Protein AF-A0A7X7QI51-F1 (afdb_monomer_lite)

Structure (mmCIF, N/CA/C/O backbone):
data_AF-A0A7X7QI51-F1
#
_entry.id   AF-A0A7X7QI51-F1
#
loop_
_atom_site.group_PDB
_atom_site.id
_atom_site.type_symbol
_atom_site.label_atom_id
_atom_site.label_alt_id
_atom_site.label_comp_id
_atom_site.label_asym_id
_atom_site.label_entity_id
_atom_site.label_seq_id
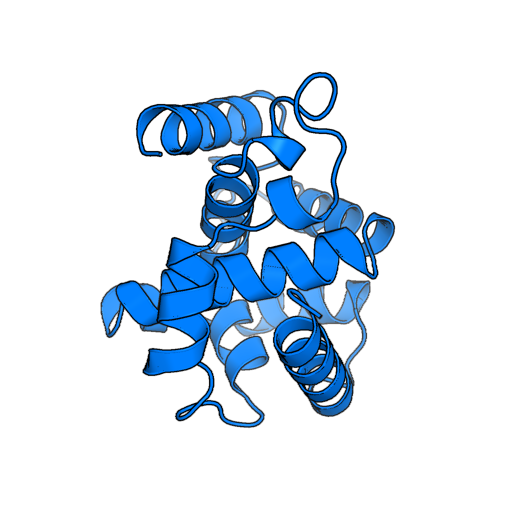_atom_site.pdbx_PDB_ins_code
_atom_site.Cartn_x
_atom_site.Cartn_y
_atom_site.Cartn_z
_atom_site.occupancy
_atom_site.B_iso_or_equiv
_atom_site.auth_seq_id
_atom_site.auth_comp_id
_atom_site.auth_asym_id
_atom_site.auth_atom_id
_atom_site.pdbx_PDB_model_num
ATOM 1 N N . ALA A 1 1 ? 10.706 10.230 -9.140 1.00 73.94 1 ALA A N 1
ATOM 2 C CA . ALA A 1 1 ? 10.039 9.572 -8.000 1.00 73.94 1 ALA A CA 1
ATOM 3 C C . ALA A 1 1 ? 9.239 10.580 -7.172 1.00 73.94 1 ALA A C 1
ATOM 5 O O . ALA A 1 1 ? 8.028 10.586 -7.315 1.00 73.94 1 ALA A O 1
ATOM 6 N N . VAL A 1 2 ? 9.879 11.503 -6.434 1.00 89.31 2 VAL A N 1
ATOM 7 C CA . VAL A 1 2 ? 9.196 12.401 -5.467 1.00 89.31 2 VAL A CA 1
ATOM 8 C C . VAL A 1 2 ? 8.025 13.210 -6.053 1.00 89.31 2 VAL A C 1
ATOM 10 O O . VAL A 1 2 ? 6.958 13.231 -5.460 1.00 89.31 2 VAL A O 1
ATOM 13 N N . LEU A 1 3 ? 8.154 13.818 -7.241 1.00 94.94 3 LEU A N 1
ATOM 14 C CA . LEU A 1 3 ? 7.045 14.587 -7.839 1.00 94.94 3 LEU A CA 1
ATOM 15 C C . LEU A 1 3 ? 5.783 13.729 -8.072 1.00 94.94 3 LEU A C 1
ATOM 17 O O . LEU A 1 3 ? 4.677 14.153 -7.756 1.00 94.94 3 LEU A O 1
ATOM 21 N N . ILE A 1 4 ? 5.954 12.522 -8.622 1.00 96.25 4 ILE A N 1
ATOM 22 C CA . ILE A 1 4 ? 4.849 11.591 -8.906 1.00 96.25 4 ILE A CA 1
ATOM 23 C C . ILE A 1 4 ? 4.239 11.080 -7.598 1.00 96.25 4 ILE A C 1
ATOM 25 O O . ILE A 1 4 ? 3.022 10.943 -7.501 1.00 96.25 4 ILE A O 1
ATOM 29 N N . HIS A 1 5 ? 5.081 10.845 -6.594 1.00 97.44 5 HIS A N 1
ATOM 30 C CA . HIS A 1 5 ? 4.674 10.437 -5.256 1.00 97.44 5 HIS A CA 1
ATOM 31 C C . HIS A 1 5 ? 3.707 11.455 -4.632 1.00 97.44 5 HIS A C 1
ATOM 33 O O . HIS A 1 5 ? 2.549 11.135 -4.359 1.00 97.44 5 HIS A O 1
ATOM 39 N N . GLU A 1 6 ? 4.132 12.717 -4.534 1.00 97.75 6 GLU A N 1
ATOM 40 C CA . GLU A 1 6 ? 3.310 13.789 -3.962 1.00 97.75 6 GLU A CA 1
ATOM 41 C C . GLU A 1 6 ? 2.058 14.074 -4.801 1.00 97.75 6 GLU A C 1
ATOM 43 O O . GLU A 1 6 ? 0.967 14.270 -4.260 1.00 97.75 6 GLU A O 1
ATOM 48 N N . ALA A 1 7 ? 2.174 14.041 -6.134 1.00 97.75 7 ALA A N 1
ATOM 49 C CA . ALA A 1 7 ? 1.024 14.189 -7.023 1.00 97.75 7 ALA A CA 1
ATOM 50 C C . ALA A 1 7 ? -0.011 13.073 -6.805 1.00 97.75 7 ALA A C 1
ATOM 52 O O . ALA A 1 7 ? -1.214 13.344 -6.797 1.00 97.75 7 ALA A O 1
ATOM 53 N N . THR A 1 8 ? 0.439 11.837 -6.568 1.00 97.81 8 THR A N 1
ATOM 54 C CA . THR A 1 8 ? -0.447 10.703 -6.280 1.00 97.81 8 THR A CA 1
ATOM 55 C C . THR A 1 8 ? -1.203 10.918 -4.977 1.00 97.81 8 THR A C 1
ATOM 57 O O . THR A 1 8 ? -2.417 10.714 -4.955 1.00 97.81 8 THR A O 1
ATOM 60 N N . HIS A 1 9 ? -0.545 11.398 -3.915 1.00 97.69 9 HIS A N 1
ATOM 61 C CA . HIS A 1 9 ? -1.250 11.766 -2.685 1.00 97.69 9 HIS A CA 1
ATOM 62 C C . HIS A 1 9 ? -2.318 12.829 -2.944 1.00 97.69 9 HIS A C 1
ATOM 64 O O . HIS A 1 9 ? -3.473 12.636 -2.559 1.00 97.69 9 HIS A O 1
ATOM 70 N N . GLN A 1 10 ? -1.969 13.923 -3.630 1.00 97.31 10 GLN A N 1
ATOM 71 C CA . GLN A 1 10 ? -2.922 15.002 -3.904 1.00 97.31 10 GLN A CA 1
ATOM 72 C C . GLN A 1 10 ? -4.133 14.503 -4.695 1.00 97.31 10 GLN A C 1
ATOM 74 O O . GLN A 1 10 ? -5.270 14.767 -4.305 1.00 97.31 10 GLN A O 1
ATOM 79 N N . ILE A 1 11 ? -3.913 13.733 -5.763 1.00 97.38 11 ILE A N 1
ATOM 80 C CA . ILE A 1 11 ? -4.997 13.161 -6.567 1.00 97.38 11 ILE A CA 1
ATOM 81 C C . ILE A 1 11 ? -5.844 12.209 -5.721 1.00 97.38 11 ILE A C 1
ATOM 83 O O . ILE A 1 11 ? -7.068 12.329 -5.725 1.00 97.38 11 ILE A O 1
ATOM 87 N N . ALA A 1 12 ? -5.228 11.300 -4.962 1.00 97.31 12 ALA A N 1
ATOM 88 C CA . ALA A 1 12 ? -5.952 10.320 -4.158 1.00 97.31 12 ALA A CA 1
ATOM 89 C C . ALA A 1 12 ? -6.852 10.986 -3.106 1.00 97.31 12 ALA A C 1
ATOM 91 O O . ALA A 1 12 ? -8.012 10.600 -2.955 1.00 97.31 12 ALA A O 1
ATOM 92 N N . PHE A 1 13 ? -6.363 12.025 -2.423 1.00 96.31 13 PHE A N 1
ATOM 93 C CA . PHE A 1 13 ? -7.173 12.772 -1.460 1.00 96.31 13 PHE A CA 1
ATOM 94 C C . PHE A 1 13 ? -8.245 13.645 -2.122 1.00 96.31 13 PHE A C 1
ATOM 96 O O . PHE A 1 13 ? -9.342 13.766 -1.585 1.00 96.31 13 PHE A O 1
ATOM 103 N N . ASN A 1 14 ? -7.963 14.245 -3.280 1.00 97.00 14 ASN A N 1
ATOM 104 C CA . ASN A 1 14 ? -8.919 15.127 -3.961 1.00 97.00 14 ASN A CA 1
ATOM 105 C C . ASN A 1 14 ? -10.027 14.357 -4.695 1.00 97.00 14 ASN A C 1
ATOM 107 O O . ASN A 1 14 ? -11.080 14.918 -4.978 1.00 97.00 14 ASN A O 1
ATOM 111 N N . THR A 1 15 ? -9.800 13.079 -5.000 1.00 96.31 15 THR A N 1
ATOM 112 C CA . THR A 1 15 ? -10.770 12.202 -5.679 1.00 96.31 15 THR A CA 1
ATOM 113 C C . THR A 1 15 ? -11.504 11.258 -4.725 1.00 96.31 15 THR A C 1
ATOM 115 O O . THR A 1 15 ? -12.347 10.478 -5.164 1.00 96.31 15 THR A O 1
ATOM 118 N N . GLY A 1 16 ? -11.209 11.321 -3.422 1.00 94.88 16 GLY A N 1
ATOM 119 C CA . GLY A 1 16 ? -11.854 10.490 -2.403 1.00 94.88 16 GLY A CA 1
ATOM 120 C C . GLY A 1 16 ? -11.364 9.040 -2.354 1.00 94.88 16 GLY A C 1
ATOM 121 O O . GLY A 1 16 ? -11.982 8.221 -1.681 1.00 94.88 16 GLY A O 1
ATOM 122 N N . VAL A 1 17 ? -10.257 8.708 -3.033 1.00 96.88 17 VAL A N 1
ATOM 123 C CA . VAL A 1 17 ? -9.571 7.414 -2.853 1.00 96.88 17 VAL A CA 1
ATOM 124 C C . VAL A 1 17 ? -9.008 7.306 -1.437 1.00 96.88 17 VAL A C 1
ATOM 126 O O . VAL A 1 17 ? -9.075 6.241 -0.832 1.00 96.88 17 VAL A O 1
ATOM 129 N N . HIS A 1 18 ? -8.499 8.414 -0.897 1.00 97.00 18 HIS A N 1
ATOM 130 C CA . HIS A 1 18 ? -8.175 8.571 0.517 1.00 97.00 18 HIS A CA 1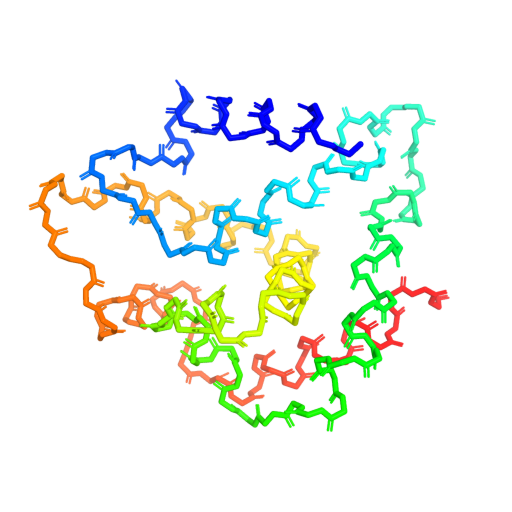
ATOM 131 C C . HIS A 1 18 ? -8.983 9.726 1.110 1.00 97.00 18 HIS A C 1
ATOM 133 O O . HIS A 1 18 ? -9.318 10.686 0.417 1.00 97.00 18 HIS A O 1
ATOM 139 N N . ASN A 1 19 ? -9.253 9.663 2.412 1.00 94.75 19 ASN A N 1
ATOM 140 C CA . ASN A 1 19 ? -9.992 10.694 3.131 1.00 94.75 19 ASN A CA 1
ATOM 141 C C . ASN A 1 19 ? -9.071 11.418 4.122 1.00 94.75 19 ASN A C 1
ATOM 143 O O . ASN A 1 19 ? -8.474 10.793 4.993 1.00 94.75 19 ASN A O 1
ATOM 147 N N . ARG A 1 20 ? -8.956 12.749 4.006 1.00 93.12 20 ARG A N 1
ATOM 148 C CA . ARG A 1 20 ? -8.093 13.566 4.884 1.00 93.12 20 ARG A CA 1
ATOM 149 C C . ARG A 1 20 ? -8.574 13.584 6.336 1.00 93.12 20 ARG A C 1
ATOM 151 O O . ARG A 1 20 ? -7.769 13.763 7.242 1.00 93.12 20 ARG A O 1
ATOM 158 N N . TYR A 1 21 ? -9.876 13.421 6.548 1.00 93.38 21 TYR A N 1
ATOM 159 C CA . TYR A 1 21 ? -10.502 13.487 7.868 1.00 93.38 21 TYR A CA 1
ATOM 160 C C . TYR A 1 21 ? -10.640 12.115 8.529 1.00 93.38 21 TYR A C 1
ATOM 162 O O . TYR A 1 21 ? -10.942 12.038 9.715 1.00 93.38 21 TYR A O 1
ATOM 170 N N . SER A 1 22 ? -10.410 11.041 7.774 1.00 91.25 22 SER A N 1
ATOM 171 C CA . SER A 1 22 ? -10.317 9.672 8.278 1.00 91.25 22 SER A CA 1
ATOM 172 C C . SER A 1 22 ? -9.131 8.999 7.581 1.00 91.25 22 SER A C 1
ATOM 174 O O . SER A 1 22 ? -9.316 8.306 6.577 1.00 91.25 22 SER A O 1
ATOM 176 N N . PRO A 1 23 ? -7.891 9.302 8.015 1.00 88.50 23 PRO A N 1
ATOM 177 C CA . PRO A 1 23 ? -6.704 8.844 7.314 1.00 88.50 23 PRO A CA 1
ATOM 178 C C . PRO A 1 23 ? -6.655 7.307 7.322 1.00 88.50 23 PRO A C 1
ATOM 180 O O . PRO A 1 23 ? -6.771 6.690 8.387 1.00 88.50 23 PRO A O 1
ATOM 183 N N . PRO A 1 24 ? -6.495 6.669 6.150 1.00 94.12 24 PRO A N 1
ATOM 184 C CA . PRO A 1 24 ? -6.364 5.222 6.072 1.00 94.12 24 PRO A CA 1
ATOM 185 C C . PRO A 1 24 ? -4.990 4.784 6.619 1.00 94.12 24 PRO A C 1
ATOM 187 O O . PRO A 1 24 ? -4.123 5.627 6.862 1.00 94.12 24 PRO A O 1
ATOM 190 N N . PRO A 1 25 ? -4.752 3.473 6.816 1.00 97.00 25 PRO A N 1
ATOM 191 C CA . PRO A 1 25 ? -3.472 2.982 7.320 1.00 97.00 25 PRO A CA 1
ATOM 192 C C . PRO A 1 25 ? -2.310 3.417 6.419 1.00 97.00 25 PRO A C 1
ATOM 194 O O . PRO A 1 25 ? -2.434 3.363 5.191 1.00 97.00 25 PRO A O 1
ATOM 197 N N . THR A 1 26 ? -1.168 3.792 7.004 1.00 97.56 26 THR A N 1
ATOM 198 C CA . THR A 1 26 ? -0.050 4.408 6.265 1.00 97.56 26 THR A CA 1
ATOM 199 C C . THR A 1 26 ? 0.442 3.532 5.116 1.00 97.56 26 THR A C 1
ATOM 201 O O . THR A 1 26 ? 0.730 4.034 4.034 1.00 97.56 26 THR A O 1
ATOM 204 N N . TRP A 1 27 ? 0.461 2.206 5.289 1.00 98.06 27 TRP A N 1
ATOM 205 C CA . TRP A 1 27 ? 0.870 1.290 4.220 1.00 98.06 27 TRP A CA 1
ATOM 206 C C . TRP A 1 27 ? 0.019 1.414 2.953 1.00 98.06 27 TRP A C 1
ATOM 208 O O . TRP A 1 27 ? 0.547 1.238 1.859 1.00 98.06 27 TRP A O 1
ATOM 218 N N . ALA A 1 28 ? -1.277 1.710 3.087 1.00 98.12 28 ALA A N 1
ATOM 219 C CA . ALA A 1 28 ? -2.179 1.839 1.951 1.00 98.12 28 ALA A CA 1
ATOM 220 C C . ALA A 1 28 ? -1.927 3.160 1.213 1.00 98.12 28 ALA A C 1
ATOM 222 O O . ALA A 1 28 ? -1.888 3.170 -0.017 1.00 98.12 28 ALA A O 1
ATOM 223 N N . VAL A 1 29 ? -1.678 4.241 1.962 1.00 98.00 29 VAL A N 1
ATOM 224 C CA . VAL A 1 29 ? -1.361 5.567 1.409 1.00 98.00 29 VAL A CA 1
ATOM 225 C C . VAL A 1 29 ? -0.033 5.548 0.667 1.00 98.00 29 VAL A C 1
ATOM 227 O O . VAL A 1 29 ? 0.029 5.885 -0.517 1.00 98.00 29 VAL A O 1
ATOM 230 N N . GLU A 1 30 ? 1.014 5.105 1.357 1.00 98.25 30 GLU A N 1
ATOM 231 C CA . GLU A 1 30 ? 2.377 5.089 0.836 1.00 98.25 30 GLU A CA 1
ATOM 232 C C . GLU A 1 30 ? 2.560 4.019 -0.230 1.00 98.25 30 GLU A C 1
ATOM 234 O O . GLU A 1 30 ? 3.204 4.241 -1.252 1.00 98.25 30 GLU A O 1
ATOM 239 N N . GLY A 1 31 ? 1.953 2.849 -0.035 1.00 98.25 31 GLY A N 1
ATOM 240 C CA . GLY A 1 31 ? 1.995 1.772 -1.011 1.00 98.25 31 GLY A CA 1
ATOM 241 C C . GLY A 1 31 ? 1.370 2.177 -2.344 1.00 98.25 31 GLY A C 1
ATOM 242 O O . GLY A 1 31 ? 1.944 1.871 -3.389 1.00 98.25 31 GLY A O 1
ATOM 243 N N . LEU A 1 32 ? 0.249 2.913 -2.321 1.00 98.38 32 LEU A N 1
ATOM 244 C CA . LEU A 1 32 ? -0.372 3.450 -3.532 1.00 98.38 32 LEU A CA 1
ATOM 245 C C . LEU A 1 32 ? 0.533 4.486 -4.209 1.00 98.38 32 LEU A C 1
ATOM 247 O O . LEU A 1 32 ? 0.765 4.388 -5.411 1.00 98.38 32 LEU A O 1
ATOM 251 N N . ALA A 1 33 ? 1.093 5.439 -3.461 1.00 98.38 33 ALA A N 1
ATOM 252 C CA . ALA A 1 33 ? 2.006 6.437 -4.023 1.00 98.38 33 ALA A CA 1
ATOM 253 C C . ALA A 1 33 ? 3.241 5.789 -4.672 1.00 98.38 33 ALA A C 1
ATOM 255 O O . ALA A 1 33 ? 3.571 6.077 -5.823 1.00 98.38 33 ALA A O 1
ATOM 256 N N . LEU A 1 34 ? 3.864 4.829 -3.986 1.00 98.38 34 LEU A N 1
ATOM 257 C CA . LEU A 1 34 ? 5.012 4.075 -4.492 1.00 98.38 34 LEU A CA 1
ATOM 258 C C . LEU A 1 34 ? 4.683 3.188 -5.697 1.00 98.38 34 LEU A C 1
ATOM 260 O O . LEU A 1 34 ? 5.567 2.936 -6.521 1.00 98.38 34 LEU A O 1
ATOM 264 N N . LEU A 1 35 ? 3.447 2.683 -5.796 1.00 97.56 35 LEU A N 1
ATOM 265 C CA . LEU A 1 35 ? 2.969 1.949 -6.967 1.00 97.56 35 LEU A CA 1
ATOM 266 C C . LEU A 1 35 ? 3.009 2.861 -8.199 1.00 97.56 35 LEU A C 1
ATOM 268 O O . LEU A 1 35 ? 3.583 2.488 -9.219 1.00 97.56 35 LEU A O 1
ATOM 272 N N . PHE A 1 36 ? 2.470 4.077 -8.086 1.00 97.81 36 PHE A N 1
ATOM 273 C CA . PHE A 1 36 ? 2.424 5.040 -9.188 1.00 97.81 36 PHE A CA 1
ATOM 274 C C . PHE A 1 36 ? 3.789 5.596 -9.595 1.00 97.81 36 PHE A C 1
ATOM 276 O O . PHE A 1 36 ? 3.904 6.099 -10.705 1.00 97.81 36 PHE A O 1
ATOM 283 N N . GLU A 1 37 ? 4.846 5.460 -8.791 1.00 97.56 37 GLU A N 1
ATOM 284 C CA . GLU A 1 37 ? 6.202 5.857 -9.206 1.00 97.56 37 GLU A CA 1
ATOM 285 C C . GLU A 1 37 ? 6.720 5.082 -10.435 1.00 97.56 37 GLU A C 1
ATOM 287 O O . GLU A 1 37 ? 7.630 5.564 -11.113 1.00 97.56 37 GLU A O 1
ATOM 292 N N . ALA A 1 38 ? 6.158 3.906 -10.742 1.00 96.81 38 ALA A N 1
ATOM 293 C CA . ALA A 1 38 ? 6.560 3.091 -11.886 1.00 96.81 38 ALA A CA 1
ATOM 294 C C . ALA A 1 38 ? 5.898 3.564 -13.206 1.00 96.81 38 ALA A C 1
ATOM 296 O O . ALA A 1 38 ? 4.670 3.705 -13.241 1.00 96.81 38 ALA A O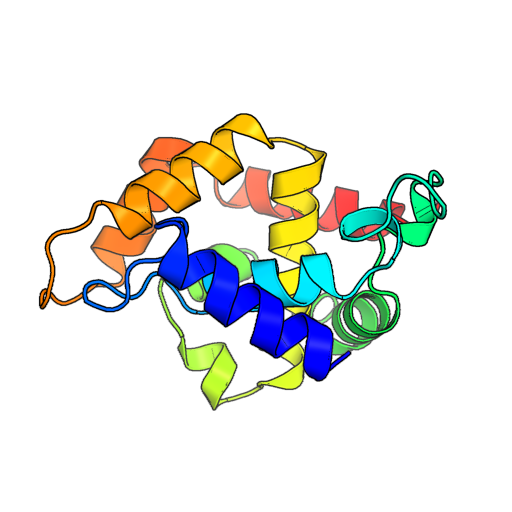 1
ATOM 297 N N . PRO A 1 39 ? 6.655 3.759 -14.309 1.00 95.44 39 PRO A N 1
ATOM 298 C CA . PRO A 1 39 ? 6.123 4.221 -15.601 1.00 95.44 39 PRO A CA 1
ATOM 299 C C . PRO A 1 39 ? 4.971 3.380 -16.149 1.00 95.44 39 PRO A C 1
ATOM 301 O O . PRO A 1 39 ? 3.974 3.928 -16.603 1.00 95.44 39 PRO A O 1
ATOM 304 N N . GLY A 1 40 ? 5.033 2.053 -16.015 1.00 96.00 40 GLY A N 1
ATOM 305 C CA . GLY A 1 40 ? 3.959 1.161 -16.464 1.00 96.00 40 GLY A CA 1
ATOM 306 C C . GLY A 1 40 ? 2.648 1.291 -15.675 1.00 96.00 40 GLY A C 1
ATOM 307 O O . GLY A 1 40 ? 1.652 0.657 -16.030 1.00 96.00 40 GLY A O 1
ATOM 308 N N . ILE A 1 41 ? 2.630 2.082 -14.595 1.00 96.00 41 ILE A N 1
ATOM 309 C CA . ILE A 1 41 ? 1.422 2.409 -13.830 1.00 96.00 41 ILE A CA 1
ATOM 310 C C . ILE A 1 41 ? 0.840 3.759 -14.272 1.00 96.00 41 ILE A C 1
ATOM 312 O O . ILE A 1 41 ? -0.350 3.819 -14.576 1.00 96.00 41 ILE A O 1
ATOM 316 N N . HIS A 1 42 ? 1.643 4.829 -14.328 1.00 93.94 42 HIS A N 1
ATOM 317 C CA . HIS A 1 42 ? 1.148 6.181 -14.646 1.00 93.94 42 HIS A CA 1
ATOM 318 C C . HIS A 1 42 ? 1.190 6.545 -16.139 1.00 93.94 42 HIS A C 1
ATOM 320 O O . HIS A 1 42 ? 0.499 7.471 -16.555 1.00 93.94 42 HIS A O 1
ATOM 326 N N . ASP A 1 43 ? 1.956 5.814 -16.948 1.00 94.94 43 ASP A N 1
ATOM 327 C CA . ASP A 1 43 ? 2.078 5.987 -18.398 1.00 94.94 43 ASP A CA 1
ATOM 328 C C . ASP A 1 43 ? 2.065 4.625 -19.122 1.00 94.94 43 ASP A C 1
ATOM 330 O O . ASP A 1 43 ? 2.903 4.290 -19.959 1.00 94.94 43 ASP A O 1
ATOM 334 N N . ALA A 1 44 ? 1.065 3.803 -18.795 1.00 92.06 44 ALA A N 1
ATOM 335 C CA . ALA A 1 44 ? 0.919 2.454 -19.349 1.00 92.06 44 ALA A CA 1
ATOM 336 C C . ALA A 1 44 ? 0.783 2.413 -20.887 1.00 92.06 44 ALA A C 1
ATOM 338 O O . ALA A 1 44 ? 0.939 1.353 -21.487 1.00 92.06 44 ALA A O 1
ATOM 339 N N . ARG A 1 45 ? 0.481 3.549 -21.539 1.00 93.75 45 ARG A N 1
ATOM 340 C CA . ARG A 1 45 ? 0.402 3.647 -23.006 1.00 93.75 45 ARG A CA 1
ATOM 341 C C . ARG A 1 45 ? 1.784 3.585 -23.652 1.00 93.75 45 ARG A C 1
ATOM 343 O O . ARG A 1 45 ? 1.937 2.894 -24.653 1.00 93.75 45 ARG A O 1
ATOM 350 N N . ASN A 1 46 ? 2.766 4.281 -23.079 1.00 96.56 46 ASN A N 1
ATOM 351 C CA . ASN A 1 46 ? 4.142 4.284 -23.583 1.00 96.56 46 ASN A CA 1
ATOM 352 C C . ASN A 1 46 ? 4.996 3.167 -22.960 1.00 96.56 46 ASN A C 1
ATOM 354 O O . ASN A 1 46 ? 5.993 2.757 -23.551 1.00 96.56 46 ASN A O 1
ATOM 358 N N . TYR A 1 47 ? 4.578 2.640 -21.805 1.00 95.50 47 TYR A N 1
ATOM 359 C CA . TYR A 1 47 ? 5.267 1.583 -21.059 1.00 95.50 47 TYR A CA 1
ATOM 360 C C . TYR A 1 47 ? 4.344 0.373 -20.818 1.00 95.50 47 TYR A C 1
ATOM 362 O O . TYR A 1 47 ? 3.939 0.110 -19.682 1.00 95.50 47 TYR A O 1
ATOM 370 N N . PRO A 1 48 ? 3.952 -0.361 -21.879 1.00 93.00 48 PRO A N 1
ATOM 371 C CA . PRO A 1 48 ? 2.927 -1.400 -21.786 1.00 93.00 48 PRO A CA 1
ATOM 372 C C . PRO A 1 48 ? 3.420 -2.698 -21.134 1.00 93.00 48 PRO A C 1
ATOM 374 O O . PRO A 1 48 ? 2.608 -3.572 -20.820 1.00 93.00 48 PRO A O 1
ATOM 377 N N . ASN A 1 49 ? 4.733 -2.876 -20.949 1.00 93.44 49 ASN A N 1
ATOM 378 C CA . ASN A 1 49 ? 5.254 -4.140 -20.447 1.00 93.44 49 ASN A CA 1
ATOM 379 C C . ASN A 1 49 ? 5.023 -4.260 -18.945 1.00 93.44 49 ASN A C 1
ATOM 381 O O . ASN A 1 49 ? 5.191 -3.317 -18.172 1.00 93.44 49 ASN A O 1
ATOM 385 N N . ARG A 1 50 ? 4.747 -5.484 -18.494 1.00 88.62 50 ARG A N 1
ATOM 386 C CA . ARG A 1 50 ? 4.577 -5.770 -17.066 1.00 88.62 50 ARG A CA 1
ATOM 387 C C . ARG A 1 50 ? 5.807 -5.388 -16.236 1.00 88.62 50 ARG A C 1
ATOM 389 O O . ARG A 1 50 ? 5.659 -4.916 -15.115 1.00 88.62 50 ARG A O 1
ATOM 396 N N . ALA A 1 51 ? 7.006 -5.541 -16.798 1.00 92.62 51 ALA A N 1
ATOM 397 C CA . ALA A 1 51 ? 8.255 -5.165 -16.140 1.00 92.62 51 ALA A CA 1
ATOM 398 C C . ALA A 1 51 ? 8.361 -3.655 -15.851 1.00 92.62 51 ALA A C 1
ATOM 400 O O . ALA A 1 51 ? 9.034 -3.270 -14.895 1.00 92.62 51 ALA A O 1
ATOM 401 N N . ASP A 1 52 ? 7.675 -2.811 -16.628 1.00 95.06 52 ASP A N 1
ATOM 402 C CA . ASP A 1 52 ? 7.690 -1.353 -16.457 1.00 95.06 52 ASP A CA 1
ATOM 403 C C . ASP A 1 52 ? 6.796 -0.893 -15.295 1.00 95.06 52 ASP A C 1
ATOM 405 O O . ASP A 1 52 ? 6.894 0.242 -14.828 1.00 95.06 52 ASP A O 1
ATOM 409 N N . ARG A 1 53 ? 5.936 -1.787 -14.793 1.00 95.56 53 ARG A N 1
ATOM 410 C CA . ARG A 1 53 ? 5.058 -1.567 -13.632 1.00 95.56 53 ARG A CA 1
ATOM 411 C C . ARG A 1 53 ? 5.779 -1.772 -12.297 1.00 95.56 53 ARG A C 1
ATOM 413 O O . ARG A 1 53 ? 5.213 -1.494 -11.242 1.00 95.56 53 ARG A O 1
ATOM 420 N N . ILE A 1 54 ? 7.009 -2.288 -12.324 1.00 96.62 54 ILE A N 1
ATOM 421 C CA . ILE A 1 54 ? 7.769 -2.658 -11.130 1.00 96.62 54 ILE A CA 1
ATOM 422 C C . ILE A 1 54 ? 8.615 -1.469 -10.665 1.00 96.62 54 ILE A C 1
ATOM 424 O O . ILE A 1 54 ? 9.508 -1.007 -11.374 1.00 96.62 54 ILE A O 1
ATOM 428 N N . ASN A 1 55 ? 8.414 -1.034 -9.420 1.00 96.44 55 ASN A N 1
ATOM 429 C CA . ASN A 1 55 ? 9.341 -0.124 -8.753 1.00 96.44 55 ASN A CA 1
ATOM 430 C C . ASN A 1 55 ? 10.585 -0.910 -8.294 1.00 96.44 55 ASN A C 1
ATOM 432 O O . ASN A 1 55 ? 10.623 -1.480 -7.200 1.00 96.44 55 ASN A O 1
ATOM 436 N N . ARG A 1 56 ? 11.599 -0.981 -9.164 1.00 95.25 56 ARG A N 1
ATOM 437 C CA . ARG A 1 56 ? 12.798 -1.818 -8.963 1.00 95.25 56 ARG A CA 1
ATOM 438 C C . ARG A 1 56 ? 13.590 -1.451 -7.708 1.00 95.25 56 ARG A C 1
ATOM 440 O O . ARG A 1 56 ? 14.143 -2.336 -7.058 1.00 95.25 56 ARG A O 1
ATOM 447 N N . ASP A 1 57 ? 13.607 -0.175 -7.324 1.00 95.12 57 ASP A N 1
ATOM 448 C CA . ASP A 1 57 ? 14.277 0.261 -6.097 1.00 95.12 57 ASP A CA 1
ATOM 449 C C . ASP A 1 57 ? 13.573 -0.280 -4.848 1.00 95.12 57 ASP A C 1
ATOM 451 O O . ASP A 1 57 ? 14.232 -0.796 -3.940 1.00 95.12 57 ASP A O 1
ATOM 455 N N . ARG A 1 58 ? 12.234 -0.236 -4.811 1.00 96.75 58 ARG A N 1
ATOM 456 C CA . ARG A 1 58 ? 11.455 -0.817 -3.706 1.00 96.75 58 ARG A CA 1
ATOM 457 C C . ARG A 1 58 ? 11.545 -2.334 -3.684 1.00 96.75 58 ARG A C 1
ATOM 459 O O . ARG A 1 58 ? 11.681 -2.897 -2.600 1.00 96.75 58 ARG A O 1
ATOM 466 N N . LEU A 1 59 ? 11.571 -2.985 -4.845 1.00 96.56 59 LEU A N 1
ATOM 467 C CA . LEU A 1 59 ? 11.786 -4.427 -4.941 1.00 96.56 59 LEU A CA 1
ATOM 468 C C . LEU A 1 59 ? 13.146 -4.851 -4.383 1.00 96.56 59 LEU A C 1
ATOM 470 O O . LEU A 1 59 ? 13.210 -5.792 -3.591 1.00 96.56 59 LEU A O 1
ATOM 474 N N . ARG A 1 60 ? 14.220 -4.139 -4.747 1.00 95.88 60 ARG A N 1
ATOM 475 C CA . ARG A 1 60 ? 15.567 -4.377 -4.211 1.00 95.88 60 ARG A CA 1
ATOM 476 C C . ARG A 1 60 ? 15.573 -4.253 -2.688 1.00 95.88 60 ARG A C 1
ATOM 478 O O . ARG A 1 60 ? 15.935 -5.198 -1.998 1.00 95.88 60 ARG A O 1
ATOM 485 N N . ILE A 1 61 ? 15.070 -3.139 -2.149 1.00 95.69 61 ILE A N 1
ATOM 486 C CA . ILE A 1 61 ? 15.021 -2.921 -0.692 1.00 95.69 61 ILE A CA 1
ATOM 487 C C . ILE A 1 61 ? 14.159 -3.982 0.004 1.00 95.69 61 ILE A C 1
ATOM 489 O O . ILE A 1 61 ? 14.523 -4.459 1.081 1.00 95.69 61 ILE A O 1
ATOM 493 N N . PHE A 1 62 ? 13.034 -4.381 -0.596 1.00 95.31 62 PHE A N 1
ATOM 494 C CA . PHE A 1 62 ? 12.181 -5.429 -0.045 1.00 95.31 62 PHE A CA 1
ATOM 495 C C . PHE A 1 62 ? 12.947 -6.750 0.068 1.00 95.31 62 PHE A C 1
ATOM 497 O O . PHE A 1 62 ? 12.948 -7.364 1.135 1.00 95.31 62 PHE A O 1
ATOM 504 N N . ARG A 1 63 ? 13.644 -7.161 -0.996 1.00 93.75 63 ARG A N 1
ATOM 505 C CA . ARG A 1 63 ? 14.447 -8.392 -1.016 1.00 93.75 63 ARG A CA 1
ATOM 506 C C . ARG A 1 63 ? 15.616 -8.354 -0.037 1.00 93.75 63 ARG A C 1
ATOM 508 O O . ARG A 1 63 ? 15.869 -9.358 0.616 1.00 93.75 63 ARG A O 1
ATOM 515 N N . ASP A 1 64 ? 16.265 -7.206 0.112 1.00 92.62 64 ASP A N 1
ATOM 516 C CA . ASP A 1 64 ? 17.456 -7.083 0.955 1.00 92.62 64 ASP A CA 1
ATOM 517 C C . ASP A 1 64 ? 17.113 -6.942 2.446 1.00 92.62 64 ASP A C 1
ATOM 519 O O . ASP A 1 64 ? 17.856 -7.405 3.311 1.00 92.62 64 ASP A O 1
ATOM 523 N N . ARG A 1 65 ? 15.996 -6.275 2.777 1.00 88.19 65 ARG A N 1
ATOM 524 C CA . ARG A 1 65 ? 15.696 -5.853 4.160 1.00 88.19 65 ARG A CA 1
ATOM 525 C C . ARG A 1 65 ? 14.411 -6.425 4.738 1.00 88.19 65 ARG A C 1
ATOM 527 O O . ARG A 1 65 ? 14.362 -6.701 5.937 1.00 88.19 65 ARG A O 1
ATOM 534 N N . ALA A 1 66 ? 13.366 -6.572 3.926 1.00 84.44 66 ALA A N 1
ATOM 535 C CA . ALA A 1 66 ? 12.051 -6.984 4.409 1.00 84.44 66 ALA A CA 1
ATOM 536 C C . ALA A 1 66 ? 11.874 -8.505 4.356 1.00 84.44 66 ALA A C 1
ATOM 538 O O . ALA A 1 66 ? 11.507 -9.095 5.371 1.00 84.44 66 ALA A O 1
ATOM 539 N N . ALA A 1 67 ? 12.187 -9.132 3.220 1.00 84.56 67 ALA A N 1
ATOM 540 C CA . ALA A 1 67 ? 12.014 -10.565 2.993 1.00 84.56 67 ALA A CA 1
ATOM 541 C C . ALA A 1 67 ? 12.856 -11.453 3.935 1.00 84.56 67 ALA A C 1
ATOM 543 O O . ALA A 1 67 ? 12.294 -12.388 4.499 1.00 84.56 67 ALA A O 1
ATOM 544 N N . PRO A 1 68 ? 14.148 -11.171 4.215 1.00 83.19 68 PRO A N 1
ATOM 545 C CA . PRO A 1 68 ? 14.955 -12.033 5.087 1.00 83.19 68 PRO A CA 1
ATOM 546 C C . PRO A 1 68 ? 14.526 -11.965 6.557 1.00 83.19 68 PRO A C 1
ATOM 548 O O . PRO A 1 68 ? 14.743 -12.895 7.326 1.00 83.19 68 PRO A O 1
ATOM 551 N N . ARG A 1 69 ? 13.922 -10.842 6.960 1.00 76.38 69 ARG A N 1
ATOM 552 C CA . ARG A 1 69 ? 13.418 -10.593 8.321 1.00 76.38 69 ARG A CA 1
ATOM 553 C C . ARG A 1 69 ? 11.911 -10.797 8.421 1.00 76.38 69 ARG A C 1
ATOM 555 O O . ARG A 1 69 ? 11.291 -10.359 9.396 1.00 76.38 69 ARG A O 1
ATOM 562 N N . HIS A 1 70 ? 11.314 -11.363 7.381 1.00 75.75 70 HIS A N 1
ATOM 563 C CA . HIS A 1 7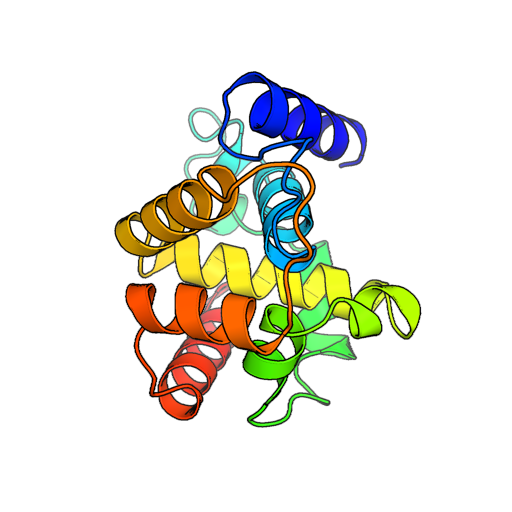0 ? 9.887 -11.559 7.300 1.00 75.75 70 HIS A CA 1
ATOM 564 C C . HIS A 1 70 ? 9.449 -12.609 8.322 1.00 75.75 70 HIS A C 1
ATOM 566 O O . HIS A 1 70 ? 10.067 -13.665 8.455 1.00 75.75 70 HIS A O 1
ATOM 572 N N . ARG A 1 71 ? 8.374 -12.305 9.045 1.00 75.06 71 ARG A N 1
ATOM 573 C CA . ARG A 1 71 ? 7.715 -13.219 9.979 1.00 75.06 71 ARG A CA 1
ATOM 574 C C . ARG A 1 71 ? 6.248 -13.373 9.564 1.00 75.06 71 ARG A C 1
ATOM 576 O O . ARG A 1 71 ? 5.765 -12.411 8.969 1.00 75.06 71 ARG A O 1
ATOM 583 N N . PRO A 1 72 ? 5.582 -14.499 9.910 1.00 70.25 72 PRO A N 1
ATOM 584 C CA . PRO A 1 72 ? 4.170 -14.804 9.615 1.00 70.25 72 PRO A CA 1
ATOM 585 C C . PRO A 1 72 ? 3.147 -13.686 9.920 1.00 70.25 72 PRO A C 1
ATOM 587 O O . PRO A 1 72 ? 1.966 -13.792 9.590 1.00 70.25 72 PRO A O 1
ATOM 590 N N . GLU A 1 73 ? 3.573 -12.657 10.653 1.00 79.88 73 GLU A N 1
ATOM 591 C CA . GLU A 1 73 ? 2.762 -11.556 11.138 1.00 79.88 73 GLU A CA 1
ATOM 592 C C . GLU A 1 73 ? 3.082 -10.207 10.471 1.00 79.88 73 GLU A C 1
ATOM 594 O O . GLU A 1 73 ? 2.492 -9.206 10.877 1.00 79.88 73 GLU A O 1
ATOM 599 N N . LEU A 1 74 ? 3.990 -10.126 9.486 1.00 83.25 74 LEU A N 1
ATOM 600 C CA . LEU A 1 74 ? 4.411 -8.841 8.906 1.00 83.25 74 LEU A CA 1
ATOM 601 C C . LEU A 1 74 ? 3.225 -8.086 8.302 1.00 83.25 74 LEU A C 1
ATOM 603 O O . LEU A 1 74 ? 3.057 -6.896 8.581 1.00 83.25 74 LEU A O 1
ATOM 607 N N . ILE A 1 75 ? 2.391 -8.762 7.505 1.00 90.38 75 ILE A N 1
ATOM 608 C CA . ILE A 1 75 ? 1.207 -8.130 6.911 1.00 90.38 75 ILE A CA 1
ATOM 609 C C . ILE A 1 75 ? 0.252 -7.677 8.016 1.00 90.38 75 ILE A C 1
ATOM 611 O O . ILE A 1 75 ? -0.231 -6.547 7.992 1.00 90.38 75 ILE A O 1
ATOM 615 N N . ARG A 1 76 ? 0.007 -8.530 9.014 1.00 91.62 76 ARG A N 1
ATOM 616 C CA . ARG A 1 76 ? -0.908 -8.216 10.117 1.00 91.62 76 ARG A CA 1
ATOM 617 C C . ARG A 1 76 ? -0.417 -7.023 10.941 1.00 91.62 76 ARG A C 1
ATOM 619 O O . ARG A 1 76 ? -1.215 -6.156 11.288 1.00 91.62 76 ARG A O 1
ATOM 626 N N . GLN A 1 77 ? 0.885 -6.952 11.217 1.00 90.56 77 GLN A N 1
ATOM 627 C CA . GLN A 1 77 ? 1.520 -5.824 11.897 1.00 90.56 77 GLN A CA 1
ATOM 628 C C . GLN A 1 77 ? 1.391 -4.545 11.069 1.00 90.56 77 GLN A C 1
ATOM 630 O O . GLN A 1 77 ? 1.013 -3.515 11.614 1.00 90.56 77 GLN A O 1
ATOM 635 N N . MET A 1 78 ? 1.673 -4.613 9.767 1.00 92.88 78 MET A N 1
ATOM 636 C CA . MET A 1 78 ? 1.619 -3.460 8.870 1.00 92.88 78 MET A CA 1
ATOM 637 C C . MET A 1 78 ? 0.189 -2.941 8.672 1.00 92.88 78 MET A C 1
ATOM 639 O O . MET A 1 78 ? -0.022 -1.735 8.612 1.00 92.88 78 MET A O 1
ATOM 643 N N . VAL A 1 79 ? -0.805 -3.832 8.613 1.00 96.19 79 VAL A N 1
ATOM 644 C CA . VAL A 1 79 ? -2.223 -3.450 8.566 1.00 96.19 79 VAL A CA 1
ATOM 645 C C . VAL A 1 79 ? -2.662 -2.815 9.884 1.00 96.19 79 VAL A C 1
ATOM 647 O O . VAL A 1 79 ? -3.341 -1.790 9.874 1.00 96.19 79 VAL A O 1
ATOM 650 N N . GLY A 1 80 ? -2.274 -3.404 11.017 1.00 96.00 80 GLY A N 1
ATOM 651 C CA . GLY A 1 80 ? -2.722 -2.971 12.339 1.00 96.00 80 GLY A CA 1
ATOM 652 C C . GLY A 1 80 ? -1.962 -1.784 12.934 1.00 96.00 80 GLY A C 1
ATOM 653 O O . GLY A 1 80 ? -2.470 -1.170 13.865 1.00 96.00 80 GLY A O 1
ATOM 654 N N . SER A 1 81 ? -0.760 -1.453 12.454 1.00 95.50 81 SER A N 1
ATOM 655 C CA . SER A 1 81 ? 0.106 -0.459 13.096 1.00 95.50 81 SER A CA 1
ATOM 656 C C . SER A 1 81 ? 1.052 0.245 12.126 1.00 95.50 81 SER A C 1
ATOM 658 O O . SER A 1 81 ? 1.676 -0.375 11.266 1.00 95.50 81 SER A O 1
ATOM 660 N N . ASP A 1 82 ? 1.245 1.543 12.361 1.00 96.06 82 ASP A N 1
ATOM 661 C CA . ASP A 1 82 ? 2.187 2.383 11.616 1.00 96.06 82 ASP A CA 1
ATOM 662 C C . ASP A 1 82 ? 3.595 2.407 12.265 1.00 96.06 82 ASP A C 1
ATOM 664 O O . ASP A 1 82 ? 4.474 3.152 11.837 1.00 96.06 82 ASP A O 1
ATOM 668 N N . GLU A 1 83 ? 3.848 1.585 13.295 1.00 94.94 83 GLU A N 1
ATOM 669 C CA . GLU A 1 83 ? 5.125 1.534 14.037 1.00 94.94 83 GLU A CA 1
ATOM 670 C C . GLU A 1 83 ? 6.339 1.264 13.139 1.00 94.94 83 GLU A C 1
ATOM 672 O O . GLU A 1 83 ? 7.417 1.831 13.336 1.00 94.94 83 GLU A O 1
ATOM 677 N N . LEU A 1 84 ? 6.173 0.412 12.123 1.00 92.44 84 LEU A N 1
ATOM 678 C CA . LEU A 1 84 ? 7.269 0.052 11.225 1.00 92.44 84 LEU A CA 1
ATOM 679 C C . LEU A 1 84 ? 7.773 1.271 10.439 1.00 92.44 84 LEU A C 1
ATOM 681 O O . LEU A 1 84 ? 8.973 1.391 10.207 1.00 92.44 84 LEU A O 1
ATOM 685 N N . PHE A 1 85 ? 6.882 2.209 10.098 1.00 95.50 85 PHE A N 1
ATOM 686 C CA . PHE A 1 85 ? 7.244 3.459 9.422 1.00 95.50 85 PHE A CA 1
ATOM 687 C C . PHE A 1 85 ? 8.060 4.403 10.307 1.00 95.50 85 PHE A C 1
ATOM 689 O O . PHE A 1 85 ? 8.785 5.238 9.776 1.00 95.50 85 PHE A O 1
ATOM 696 N N . ARG A 1 86 ? 7.972 4.271 11.636 1.00 95.31 86 ARG A N 1
ATOM 697 C CA . ARG A 1 86 ? 8.752 5.072 12.593 1.00 95.31 86 ARG A CA 1
ATOM 698 C C . ARG A 1 86 ? 10.102 4.437 12.917 1.00 95.31 86 ARG A C 1
ATOM 700 O O . ARG A 1 86 ? 11.095 5.142 13.048 1.00 95.31 86 ARG A O 1
ATOM 707 N N . THR A 1 87 ? 10.139 3.113 13.027 1.00 94.69 87 THR A N 1
ATOM 708 C CA . THR A 1 87 ? 11.313 2.367 13.512 1.00 94.69 87 THR A CA 1
ATOM 709 C C . THR A 1 87 ? 12.256 1.897 12.405 1.00 94.69 87 THR A C 1
ATOM 711 O O . THR A 1 87 ? 13.468 1.884 12.604 1.00 94.69 87 THR A O 1
ATOM 714 N N . ASP A 1 88 ? 11.733 1.535 11.231 1.00 93.75 88 ASP A N 1
ATOM 715 C CA . ASP A 1 88 ? 12.526 1.143 10.058 1.00 93.75 88 ASP A CA 1
ATOM 716 C C . ASP A 1 88 ? 11.830 1.617 8.766 1.00 93.75 88 ASP A C 1
ATOM 718 O O . ASP A 1 88 ? 11.282 0.803 8.009 1.00 93.75 88 ASP A O 1
ATOM 722 N N . PRO A 1 89 ? 11.828 2.941 8.492 1.00 95.19 89 PRO A N 1
ATOM 723 C CA . PRO A 1 89 ? 11.135 3.496 7.335 1.00 95.19 89 PRO A CA 1
ATOM 724 C C . PRO A 1 89 ? 11.518 2.816 6.009 1.00 95.19 89 PRO A C 1
ATOM 726 O O . PRO A 1 89 ? 10.612 2.416 5.276 1.00 95.19 89 PRO A O 1
ATOM 729 N N . PRO A 1 90 ? 12.810 2.589 5.673 1.00 95.06 90 PRO A N 1
ATOM 730 C CA . PRO A 1 90 ? 13.170 1.926 4.419 1.00 95.06 90 PRO A CA 1
ATOM 731 C C . PRO A 1 90 ? 12.498 0.559 4.240 1.00 95.06 90 PRO A C 1
ATOM 733 O O . PRO A 1 90 ? 12.029 0.249 3.142 1.00 95.06 90 PRO A O 1
ATOM 736 N N . ARG A 1 91 ? 12.412 -0.241 5.312 1.00 93.69 91 ARG A N 1
ATOM 737 C CA . ARG A 1 91 ? 11.703 -1.524 5.300 1.00 93.69 91 ARG A CA 1
ATOM 738 C C . ARG A 1 91 ? 10.194 -1.337 5.148 1.00 93.69 91 ARG A C 1
ATOM 740 O O . ARG A 1 91 ? 9.589 -2.071 4.369 1.00 93.69 91 ARG A O 1
ATOM 747 N N . ALA A 1 92 ? 9.604 -0.374 5.856 1.00 95.50 92 ALA A N 1
ATOM 748 C CA . ALA A 1 92 ? 8.169 -0.097 5.818 1.00 95.50 92 ALA A CA 1
ATOM 749 C C . ALA A 1 92 ? 7.690 0.287 4.413 1.00 95.50 92 ALA A C 1
ATOM 751 O O . ALA A 1 92 ? 6.792 -0.355 3.875 1.00 95.50 92 ALA A O 1
ATOM 752 N N . TYR A 1 93 ? 8.347 1.261 3.777 1.00 97.12 93 TYR A N 1
ATOM 753 C CA . TYR A 1 93 ? 8.006 1.711 2.424 1.00 97.12 93 TYR A CA 1
ATOM 754 C C . TYR A 1 93 ? 8.163 0.588 1.390 1.00 97.12 93 TYR A C 1
ATOM 756 O O . TYR A 1 93 ? 7.312 0.410 0.521 1.00 97.12 93 TYR A O 1
ATOM 764 N N . ALA A 1 94 ? 9.227 -0.214 1.488 1.00 96.88 94 ALA A N 1
ATOM 765 C CA . ALA A 1 94 ? 9.425 -1.342 0.583 1.00 96.88 94 ALA A CA 1
ATOM 766 C C . ALA A 1 94 ? 8.354 -2.435 0.760 1.00 96.88 94 ALA A C 1
ATOM 768 O O . ALA A 1 94 ? 7.855 -2.966 -0.232 1.00 96.88 94 ALA A O 1
ATOM 769 N N . ALA A 1 95 ? 7.970 -2.746 2.003 1.00 96.44 95 ALA A N 1
ATOM 770 C CA . ALA A 1 95 ? 6.895 -3.693 2.300 1.00 96.44 95 ALA A CA 1
ATOM 771 C C . ALA A 1 95 ? 5.522 -3.174 1.844 1.00 96.44 95 ALA A C 1
ATOM 773 O O . ALA A 1 95 ? 4.767 -3.926 1.231 1.00 96.44 95 ALA A O 1
ATOM 774 N N . ALA A 1 96 ? 5.231 -1.892 2.068 1.00 97.94 96 ALA A N 1
ATOM 775 C CA . ALA A 1 96 ? 3.990 -1.249 1.649 1.00 97.94 96 ALA A CA 1
ATOM 776 C C . ALA A 1 96 ? 3.825 -1.243 0.124 1.00 97.94 96 ALA A C 1
ATOM 778 O O . ALA A 1 96 ? 2.757 -1.606 -0.376 1.00 97.94 96 ALA A O 1
ATOM 779 N N . TRP A 1 97 ? 4.891 -0.910 -0.616 1.00 98.31 97 TRP A N 1
ATOM 780 C CA . TRP A 1 97 ? 4.904 -1.037 -2.074 1.00 98.31 97 TRP A CA 1
ATOM 781 C C . TRP A 1 97 ? 4.673 -2.483 -2.509 1.00 98.31 97 TRP A C 1
ATOM 783 O O . TRP A 1 97 ? 3.765 -2.742 -3.294 1.00 98.31 97 TRP A O 1
ATOM 793 N N . ALA A 1 98 ? 5.466 -3.429 -1.994 1.00 97.62 98 ALA A N 1
ATOM 794 C CA . ALA A 1 98 ? 5.405 -4.820 -2.432 1.00 97.62 98 ALA A CA 1
ATOM 795 C C . ALA A 1 98 ? 4.012 -5.412 -2.190 1.00 97.62 98 ALA A C 1
ATOM 797 O O . ALA A 1 98 ? 3.451 -6.075 -3.062 1.00 97.62 98 ALA A O 1
ATOM 798 N N . PHE A 1 99 ? 3.432 -5.145 -1.019 1.00 97.81 99 PHE A N 1
ATOM 799 C CA . PHE A 1 99 ? 2.110 -5.641 -0.670 1.00 97.81 99 PHE A CA 1
ATOM 800 C C . PHE A 1 99 ? 1.014 -4.996 -1.519 1.00 97.81 99 PHE A C 1
ATOM 802 O O . PHE A 1 99 ? 0.163 -5.701 -2.056 1.00 97.81 99 PHE A O 1
ATOM 809 N N . THR A 1 100 ? 1.080 -3.681 -1.733 1.00 98.44 100 THR A N 1
ATOM 810 C CA . THR A 1 100 ? 0.149 -2.970 -2.620 1.00 98.44 100 THR A CA 1
ATOM 811 C C . THR A 1 100 ? 0.228 -3.476 -4.058 1.00 98.44 100 THR A C 1
ATOM 813 O O . THR A 1 100 ? -0.806 -3.735 -4.668 1.00 98.44 100 THR A O 1
ATOM 816 N N . PHE A 1 101 ? 1.438 -3.677 -4.586 1.00 98.31 101 PHE A N 1
ATOM 817 C CA . PHE A 1 101 ? 1.658 -4.231 -5.920 1.00 98.31 101 PHE A CA 1
ATOM 818 C C . PHE A 1 101 ? 1.101 -5.658 -6.039 1.00 98.31 101 PHE A C 1
ATOM 820 O O . PHE A 1 101 ? 0.421 -5.985 -7.003 1.00 98.31 101 PHE A O 1
ATOM 827 N N . PHE A 1 102 ? 1.308 -6.508 -5.031 1.00 98.00 102 PHE A N 1
ATOM 828 C CA . PHE A 1 102 ? 0.699 -7.840 -4.993 1.00 98.00 102 PHE A CA 1
ATOM 829 C C . PHE A 1 102 ? -0.835 -7.790 -5.021 1.00 98.00 102 PHE A C 1
ATOM 831 O O . PHE A 1 102 ? -1.455 -8.504 -5.811 1.00 98.00 102 PHE A O 1
ATOM 838 N N . LEU A 1 103 ? -1.457 -6.956 -4.184 1.00 98.44 103 LEU A N 1
ATOM 839 C CA . LEU A 1 103 ? -2.916 -6.855 -4.123 1.00 98.44 103 LEU A CA 1
ATOM 840 C C . LEU A 1 103 ? -3.504 -6.270 -5.412 1.00 98.44 103 LEU A C 1
ATOM 842 O O . LEU A 1 103 ? -4.527 -6.763 -5.885 1.00 98.44 103 LEU A O 1
ATOM 846 N N . SER A 1 104 ? -2.859 -5.260 -6.002 1.00 97.81 104 SER A N 1
ATOM 847 C CA . SER A 1 104 ? -3.325 -4.633 -7.242 1.00 97.81 104 SER A CA 1
ATOM 848 C C . SER A 1 104 ? -3.206 -5.560 -8.453 1.00 97.81 104 SER A C 1
ATOM 850 O O . SER A 1 104 ? -4.058 -5.514 -9.336 1.00 97.81 104 SER A O 1
ATOM 852 N N . GLU A 1 105 ? -2.200 -6.435 -8.482 1.00 96.75 105 GLU A N 1
ATOM 853 C CA . GLU A 1 105 ? -1.984 -7.376 -9.586 1.00 96.75 105 GLU A CA 1
ATOM 854 C C . GLU A 1 105 ? -2.808 -8.663 -9.450 1.00 96.75 105 GLU A C 1
ATOM 856 O O . GLU A 1 105 ? -3.184 -9.257 -10.458 1.00 96.75 105 GLU A O 1
ATOM 861 N N . THR A 1 106 ? -3.082 -9.124 -8.225 1.00 97.50 106 THR A N 1
ATOM 862 C CA . THR A 1 106 ? -3.726 -10.434 -8.004 1.00 97.50 106 THR A CA 1
ATOM 863 C C . THR A 1 106 ? -5.193 -10.350 -7.604 1.00 97.50 106 THR A C 1
ATOM 865 O O . THR A 1 106 ? -5.957 -11.265 -7.901 1.00 97.50 106 THR A O 1
ATOM 868 N N . GLU A 1 107 ? -5.611 -9.271 -6.942 1.00 97.75 107 GLU A N 1
ATOM 869 C CA . GLU A 1 107 ? -6.969 -9.099 -6.417 1.00 97.75 107 GLU A CA 1
ATOM 870 C C . GLU A 1 107 ? -7.456 -7.632 -6.582 1.00 97.75 107 GLU A C 1
ATOM 872 O O . GLU A 1 107 ? -7.948 -7.034 -5.616 1.00 97.75 107 GLU A O 1
ATOM 877 N N . PRO A 1 108 ? -7.360 -7.012 -7.783 1.00 97.81 108 PRO A N 1
ATOM 878 C CA . PRO A 1 108 ? -7.581 -5.570 -7.977 1.00 97.81 108 PRO A CA 1
ATOM 879 C C . PRO A 1 108 ? -8.949 -5.080 -7.487 1.00 97.81 108 PRO A C 1
ATOM 881 O O . PRO A 1 108 ? -9.055 -4.004 -6.899 1.00 97.81 108 PRO A O 1
ATOM 884 N N . GLY A 1 109 ? -10.004 -5.880 -7.678 1.00 98.62 109 GLY A N 1
ATOM 885 C CA . GLY A 1 109 ? -11.350 -5.550 -7.201 1.00 98.62 109 GLY A CA 1
ATOM 886 C C . GLY A 1 109 ? -11.442 -5.476 -5.673 1.00 98.62 109 GLY A C 1
ATOM 887 O O . GLY A 1 109 ? -12.069 -4.561 -5.136 1.00 98.62 109 GLY A O 1
ATOM 888 N N . LYS A 1 110 ? -10.772 -6.391 -4.959 1.00 98.62 110 LYS A N 1
ATOM 889 C CA . LYS A 1 110 ? -10.697 -6.361 -3.490 1.00 98.62 110 LYS A CA 1
ATOM 890 C C . LYS A 1 110 ? -9.846 -5.194 -3.011 1.00 98.62 110 LYS A C 1
ATOM 892 O O . LYS A 1 110 ? -10.260 -4.495 -2.093 1.00 98.62 110 LYS A O 1
ATOM 897 N N . TYR A 1 111 ? -8.718 -4.923 -3.665 1.00 98.62 111 TYR A N 1
ATOM 898 C CA . TYR A 1 111 ? -7.890 -3.764 -3.335 1.00 98.62 111 TYR A CA 1
ATOM 899 C C . TYR A 1 111 ? -8.665 -2.447 -3.473 1.00 98.62 111 TYR A C 1
ATOM 901 O O . TYR A 1 111 ? -8.728 -1.667 -2.525 1.00 98.62 111 TYR A O 1
ATOM 909 N N . ALA A 1 112 ? -9.373 -2.248 -4.589 1.00 98.38 112 ALA A N 1
ATOM 910 C CA . ALA A 1 112 ? -10.231 -1.080 -4.779 1.00 98.38 112 ALA A CA 1
ATOM 911 C C . ALA A 1 112 ? -11.359 -0.994 -3.732 1.00 98.38 112 ALA A C 1
ATOM 913 O O . ALA A 1 112 ? -11.659 0.092 -3.235 1.00 98.38 112 ALA A O 1
ATOM 914 N N . ARG A 1 113 ? -11.979 -2.127 -3.366 1.00 98.69 113 ARG A N 1
ATOM 915 C CA . ARG A 1 113 ? -12.988 -2.183 -2.294 1.00 98.69 113 ARG A CA 1
ATOM 916 C C . ARG A 1 113 ? -12.400 -1.782 -0.939 1.00 98.69 113 ARG A C 1
ATOM 918 O O . ARG A 1 113 ? -13.052 -1.039 -0.216 1.00 98.69 113 ARG A O 1
ATOM 925 N N . TYR A 1 114 ? -11.190 -2.230 -0.609 1.00 98.56 114 TYR A N 1
ATOM 926 C CA . TYR A 1 114 ? -10.512 -1.870 0.638 1.00 98.56 114 TYR A CA 1
ATOM 927 C C . TYR A 1 114 ? -10.171 -0.374 0.711 1.00 98.56 114 TYR A C 1
ATOM 929 O O . TYR A 1 114 ? -10.429 0.263 1.731 1.00 98.56 114 TYR A O 1
ATOM 937 N N . LEU A 1 115 ? -9.675 0.223 -0.380 1.00 98.25 115 LEU A N 1
ATOM 938 C CA . LEU A 1 115 ? -9.435 1.673 -0.432 1.00 98.25 115 LEU A CA 1
ATOM 939 C C . LEU A 1 115 ? -10.733 2.463 -0.204 1.00 98.25 115 LEU A C 1
ATOM 941 O O . LEU A 1 115 ? -10.774 3.360 0.631 1.00 98.25 115 LEU A O 1
ATOM 945 N N . LYS A 1 116 ? -11.832 2.061 -0.858 1.00 97.94 116 LYS A N 1
ATOM 946 C CA . LYS A 1 116 ? -13.154 2.674 -0.639 1.00 97.94 116 LYS A CA 1
ATOM 947 C C . LYS A 1 116 ? -13.647 2.513 0.799 1.00 97.94 116 LYS A C 1
ATOM 949 O O . LYS A 1 116 ? -14.195 3.458 1.353 1.00 97.94 116 LYS A O 1
ATOM 954 N N . LEU A 1 117 ? -13.461 1.332 1.391 1.00 98.06 117 LEU A N 1
ATOM 955 C CA . LEU A 1 117 ? -13.867 1.048 2.768 1.00 98.06 117 LEU A CA 1
ATOM 956 C C . LEU A 1 117 ? -13.150 1.974 3.755 1.00 98.06 117 LEU A C 1
ATOM 958 O O . LEU A 1 117 ? -13.800 2.607 4.580 1.00 98.06 117 LEU A O 1
ATOM 962 N N . THR A 1 118 ? -11.828 2.100 3.630 1.00 97.25 118 THR A N 1
ATOM 963 C CA . THR A 1 118 ? -11.042 2.955 4.528 1.00 97.25 118 THR A CA 1
ATOM 964 C C . THR A 1 118 ? -11.355 4.443 4.332 1.00 97.25 118 THR A C 1
ATOM 966 O O . THR A 1 118 ? -11.451 5.172 5.315 1.00 97.25 118 THR A O 1
ATOM 969 N N . ALA A 1 119 ? -11.615 4.892 3.099 1.00 96.44 119 ALA A N 1
ATOM 970 C CA . ALA A 1 119 ? -12.027 6.270 2.815 1.00 96.44 119 ALA A CA 1
ATOM 971 C C . ALA A 1 119 ? -13.437 6.624 3.334 1.00 96.44 119 ALA A C 1
ATOM 973 O O . ALA A 1 119 ? -13.702 7.787 3.650 1.00 96.44 119 ALA A O 1
ATOM 974 N N . ALA A 1 120 ? -14.334 5.638 3.432 1.00 96.56 120 ALA A N 1
ATOM 975 C CA . ALA A 1 120 ? -15.715 5.814 3.885 1.00 96.56 120 ALA A CA 1
ATOM 976 C C . ALA A 1 120 ? -15.877 5.818 5.416 1.00 96.56 120 ALA A C 1
ATOM 978 O O . ALA A 1 120 ? -16.996 5.991 5.906 1.00 96.56 120 ALA A O 1
ATOM 979 N N . ARG A 1 121 ? -14.793 5.622 6.181 1.00 96.25 121 ARG A N 1
ATOM 980 C CA . ARG A 1 121 ? -14.858 5.660 7.646 1.00 96.25 121 ARG A CA 1
ATOM 981 C C . ARG A 1 121 ? -15.301 7.042 8.143 1.00 96.25 121 ARG A C 1
ATOM 983 O O . ARG A 1 121 ? -14.976 8.055 7.514 1.00 96.25 121 ARG A O 1
ATOM 990 N N . PRO A 1 122 ? -16.016 7.109 9.282 1.00 94.38 122 PRO A N 1
ATOM 991 C CA . PRO A 1 122 ? -16.404 8.381 9.867 1.00 94.38 122 PRO A CA 1
ATOM 992 C C . PRO A 1 122 ? -15.185 9.287 10.108 1.00 94.38 122 PRO A C 1
ATOM 994 O O . PRO A 1 122 ? -14.117 8.803 10.508 1.00 94.38 122 PRO A O 1
ATOM 997 N N . PRO A 1 123 ? -15.314 10.598 9.852 1.00 94.69 123 PRO A N 1
ATOM 998 C CA . PRO A 1 123 ? -14.229 11.539 10.067 1.00 94.69 123 PRO A CA 1
ATOM 999 C C . PRO A 1 123 ? -13.964 11.748 11.563 1.00 94.69 123 PRO A C 1
ATOM 1001 O O . PRO A 1 123 ? -14.873 11.644 12.386 1.00 94.69 123 PRO A O 1
ATOM 1004 N N . PHE A 1 124 ? -12.720 12.093 11.896 1.00 93.25 124 PHE A N 1
ATOM 1005 C CA . PHE A 1 124 ? -12.265 12.458 13.244 1.00 93.25 124 PHE A CA 1
ATOM 1006 C C . PHE A 1 124 ? -12.444 11.363 14.306 1.00 93.25 124 PHE A C 1
ATOM 1008 O O . PHE A 1 124 ? -12.503 11.656 15.499 1.00 93.25 124 PHE A O 1
ATOM 1015 N N . GLN A 1 125 ? -12.510 10.102 13.878 1.00 93.44 125 GLN A N 1
ATOM 1016 C CA . GLN A 1 125 ? -12.487 8.943 14.763 1.00 93.44 125 GLN A CA 1
ATOM 1017 C C . GLN A 1 125 ? -11.125 8.263 14.713 1.00 93.44 125 GLN A C 1
ATOM 1019 O O . GLN A 1 125 ? -10.469 8.217 13.669 1.00 93.44 125 GLN A O 1
ATOM 1024 N N . GLU A 1 126 ? -10.709 7.707 15.848 1.00 91.94 126 GLU A N 1
ATOM 1025 C CA . GLU A 1 126 ? -9.526 6.859 15.888 1.00 91.94 126 GLU A CA 1
ATOM 1026 C C . GLU A 1 126 ? -9.716 5.644 14.961 1.00 91.94 126 GLU A C 1
ATOM 1028 O O . GLU A 1 126 ? -10.812 5.097 14.822 1.00 91.94 126 GLU A O 1
ATOM 1033 N N . TYR A 1 127 ? -8.645 5.236 14.276 1.00 95.31 127 TYR A N 1
ATOM 1034 C CA . TYR A 1 127 ? -8.619 3.980 13.532 1.00 95.31 127 TYR A CA 1
ATOM 1035 C C . TYR A 1 127 ? -7.803 2.951 14.296 1.00 95.31 127 TYR A C 1
ATOM 1037 O O . TYR A 1 127 ? -6.597 2.813 14.063 1.00 95.31 127 TYR A O 1
ATOM 1045 N N . THR A 1 128 ? -8.453 2.255 15.224 1.00 96.12 128 THR A N 1
ATOM 1046 C CA . THR A 1 128 ? -7.766 1.330 16.125 1.00 96.12 128 THR A CA 1
ATOM 1047 C C . THR A 1 128 ? -7.177 0.139 15.356 1.00 96.12 128 THR A C 1
ATOM 1049 O O . THR A 1 128 ? -7.711 -0.263 14.317 1.00 96.12 128 THR A O 1
ATOM 1052 N N . PRO A 1 129 ? -6.107 -0.501 15.864 1.00 96.44 129 PRO A N 1
ATOM 1053 C CA . PRO A 1 129 ? -5.537 -1.699 15.242 1.00 96.44 129 PRO A CA 1
ATOM 1054 C C . PRO A 1 129 ? -6.557 -2.822 15.004 1.00 96.44 129 PRO A C 1
ATOM 1056 O O . PRO A 1 129 ? -6.482 -3.527 13.996 1.00 96.44 129 PRO A O 1
ATOM 1059 N N . ALA A 1 130 ? -7.517 -2.982 15.921 1.00 96.62 130 ALA A N 1
ATOM 1060 C CA . ALA A 1 130 ? -8.567 -3.989 15.824 1.00 96.62 130 ALA A CA 1
ATOM 1061 C C . ALA A 1 130 ? -9.532 -3.695 14.667 1.00 96.62 130 ALA A C 1
ATOM 1063 O O . ALA A 1 130 ? -9.817 -4.593 13.877 1.00 96.62 130 ALA A O 1
ATOM 1064 N N . GLU A 1 131 ? -9.975 -2.444 14.517 1.00 97.62 131 GLU A N 1
ATOM 1065 C CA . GLU A 1 131 ? -10.820 -2.031 13.392 1.00 97.62 131 GLU A CA 1
ATOM 1066 C C . GLU A 1 131 ? -10.080 -2.151 12.058 1.00 97.62 131 GLU A C 1
ATOM 1068 O O . GLU A 1 131 ? -10.638 -2.687 11.106 1.00 97.62 131 GLU A O 1
ATOM 1073 N N . ARG A 1 132 ? -8.806 -1.730 11.982 1.00 97.81 132 ARG A N 1
ATOM 1074 C CA . ARG A 1 132 ? -7.991 -1.871 10.758 1.00 97.81 132 ARG A CA 1
ATOM 1075 C C . ARG A 1 132 ? -7.914 -3.330 10.312 1.00 97.81 132 ARG A C 1
ATOM 1077 O O . ARG A 1 132 ? -8.107 -3.646 9.138 1.00 97.81 132 ARG A O 1
ATOM 1084 N N . ALA A 1 133 ? -7.652 -4.232 11.260 1.00 97.06 133 ALA A N 1
ATOM 1085 C CA . ALA A 1 133 ? -7.598 -5.663 10.996 1.00 97.06 133 ALA A CA 1
ATOM 1086 C C . ALA A 1 133 ? -8.971 -6.235 10.606 1.00 97.06 133 ALA A C 1
ATOM 1088 O O . ALA A 1 133 ? -9.033 -7.070 9.702 1.00 97.06 133 ALA A O 1
ATOM 1089 N N . ALA A 1 134 ? -10.056 -5.793 11.248 1.00 97.94 134 ALA A N 1
ATOM 1090 C CA . ALA A 1 134 ? -11.418 -6.222 10.933 1.00 97.94 134 ALA A CA 1
ATOM 1091 C C . ALA A 1 134 ? -11.844 -5.782 9.524 1.00 97.94 134 ALA A C 1
ATOM 1093 O O . ALA A 1 134 ? -12.301 -6.610 8.735 1.00 97.94 134 ALA A O 1
ATOM 1094 N N . ASP A 1 135 ? -11.610 -4.519 9.171 1.00 98.19 135 ASP A N 1
ATOM 1095 C CA . ASP A 1 135 ? -11.910 -3.972 7.847 1.00 98.19 135 ASP A CA 1
ATOM 1096 C C . ASP A 1 135 ? -11.125 -4.702 6.758 1.00 98.19 135 ASP A C 1
ATOM 1098 O O . ASP A 1 135 ? -11.701 -5.132 5.755 1.00 98.19 135 ASP A O 1
ATOM 1102 N N . PHE A 1 136 ? -9.827 -4.928 6.977 1.00 98.38 136 PHE A N 1
ATOM 1103 C CA . PHE A 1 136 ? -9.000 -5.713 6.065 1.00 98.38 136 PHE A CA 1
ATOM 1104 C C . PHE A 1 136 ? -9.534 -7.144 5.903 1.00 98.38 136 PHE A C 1
ATOM 1106 O O . PHE A 1 136 ? -9.728 -7.620 4.782 1.00 98.38 136 PHE A O 1
ATOM 1113 N N . THR A 1 137 ? -9.839 -7.810 7.019 1.00 98.12 137 THR A N 1
ATOM 1114 C CA . THR A 1 137 ? -10.377 -9.179 7.044 1.00 98.12 137 THR A CA 1
ATOM 1115 C C . THR A 1 137 ? -11.710 -9.273 6.297 1.00 98.12 137 THR A C 1
ATOM 1117 O O . THR A 1 137 ? -11.927 -10.215 5.539 1.00 98.12 137 THR A O 1
ATOM 1120 N N . SER A 1 138 ? -12.577 -8.260 6.413 1.00 98.50 138 SER A N 1
ATOM 1121 C CA . SER A 1 138 ? -13.867 -8.203 5.705 1.00 98.50 138 SER A CA 1
ATOM 1122 C C . SER A 1 138 ? -13.734 -8.173 4.171 1.00 98.50 138 SER A C 1
ATOM 1124 O O . SER A 1 138 ? -14.702 -8.423 3.437 1.00 98.50 138 SER A O 1
ATOM 1126 N N . VAL A 1 139 ? -12.542 -7.831 3.667 1.00 98.56 139 VAL A N 1
ATOM 1127 C CA . VAL A 1 139 ? -12.243 -7.723 2.238 1.00 98.56 139 VAL A CA 1
ATOM 1128 C C . VAL A 1 139 ? -11.410 -8.897 1.735 1.00 98.56 139 VAL A C 1
ATOM 1130 O O . VAL A 1 139 ? -11.723 -9.446 0.675 1.00 98.56 139 VAL A O 1
ATOM 1133 N N . PHE A 1 140 ? -10.376 -9.291 2.476 1.00 97.88 140 PHE A N 1
ATOM 1134 C CA . PHE A 1 140 ? -9.385 -10.270 2.024 1.00 97.88 140 PHE A CA 1
ATOM 1135 C C . PHE A 1 140 ? -9.504 -11.647 2.687 1.00 97.88 140 PHE A C 1
ATOM 1137 O O . PHE A 1 140 ? -8.881 -12.590 2.200 1.00 97.88 140 PHE A O 1
ATOM 1144 N N . GLY A 1 141 ? -10.337 -11.784 3.721 1.00 96.9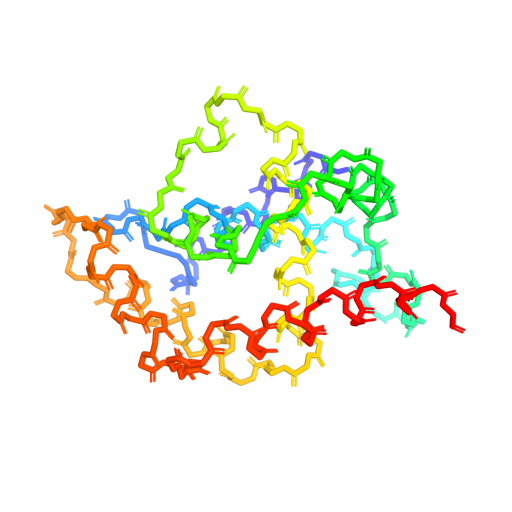4 141 GLY A N 1
ATOM 1145 C CA . GLY A 1 141 ? -10.449 -12.989 4.540 1.00 96.94 141 GLY A CA 1
ATOM 1146 C C . GLY A 1 141 ? -9.518 -12.972 5.753 1.00 96.94 141 GLY A C 1
ATOM 1147 O O . GLY A 1 141 ? -8.695 -12.072 5.920 1.00 96.94 141 GLY A O 1
ATOM 1148 N N . ASP A 1 142 ? -9.675 -13.972 6.616 1.00 95.56 142 ASP A N 1
ATOM 1149 C CA . ASP A 1 142 ? -8.977 -14.116 7.899 1.00 95.56 142 ASP A CA 1
ATOM 11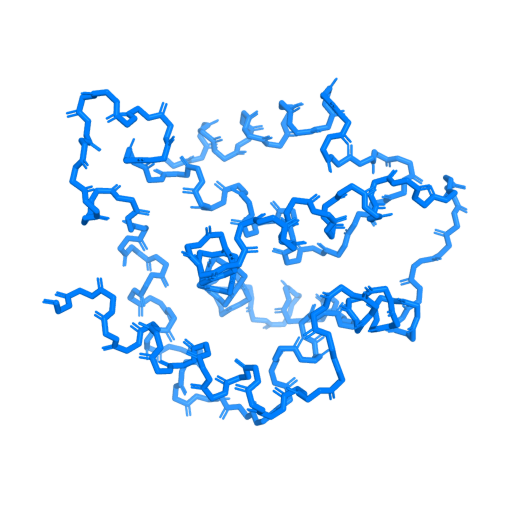50 C C . ASP A 1 142 ? -7.787 -15.089 7.853 1.00 95.56 142 ASP A C 1
ATOM 1152 O O . ASP A 1 142 ? -7.050 -15.212 8.835 1.00 95.56 142 ASP A O 1
ATOM 1156 N N . ASP A 1 143 ? -7.536 -15.736 6.711 1.00 95.00 143 ASP A N 1
ATOM 1157 C CA . ASP A 1 143 ? -6.361 -16.588 6.511 1.00 95.00 143 ASP A CA 1
ATOM 1158 C C . ASP A 1 143 ? -5.106 -15.759 6.181 1.00 95.00 143 ASP A C 1
ATOM 1160 O O . ASP A 1 143 ? -4.588 -15.727 5.057 1.00 95.00 143 ASP A O 1
ATOM 1164 N N . TRP A 1 144 ? -4.605 -15.066 7.205 1.00 93.50 144 TRP A N 1
ATOM 1165 C CA . TRP A 1 144 ? -3.401 -14.234 7.128 1.00 93.50 144 TRP A CA 1
ATOM 1166 C C . TRP A 1 144 ? -2.167 -15.024 6.686 1.00 93.50 144 TRP A C 1
ATOM 1168 O O . TRP A 1 144 ? -1.347 -14.507 5.929 1.00 93.50 144 TRP A O 1
ATOM 1178 N N . ARG A 1 145 ? -2.040 -16.286 7.119 1.00 91.56 145 ARG A N 1
ATOM 1179 C CA . ARG A 1 145 ? -0.889 -17.132 6.774 1.00 91.56 145 ARG A CA 1
ATOM 1180 C C . ARG A 1 145 ? -0.878 -17.458 5.287 1.00 91.56 145 ARG A C 1
ATOM 1182 O O . ARG A 1 145 ? 0.166 -17.339 4.645 1.00 91.56 145 ARG A O 1
ATOM 1189 N N . MET A 1 146 ? -2.026 -17.839 4.726 1.00 93.06 146 MET A N 1
ATOM 1190 C CA . MET A 1 146 ? -2.143 -18.105 3.294 1.00 93.06 146 MET A CA 1
ATOM 1191 C C . MET A 1 146 ? -1.929 -16.838 2.465 1.00 93.06 146 MET A C 1
ATOM 1193 O O . MET A 1 146 ? -1.230 -16.881 1.449 1.00 93.06 146 MET A O 1
ATOM 1197 N N . LEU A 1 147 ? -2.492 -15.705 2.895 1.00 95.00 147 LEU A N 1
ATOM 1198 C CA . LEU A 1 147 ? -2.278 -14.415 2.238 1.00 95.00 147 LEU A CA 1
ATOM 1199 C C . LEU A 1 147 ? -0.786 -14.080 2.157 1.00 95.00 147 LEU A C 1
ATOM 1201 O O . LEU A 1 147 ? -0.291 -13.696 1.098 1.00 95.00 147 LEU A O 1
ATOM 1205 N N . GLU A 1 148 ? -0.065 -14.271 3.256 1.00 93.12 148 GLU A N 1
ATOM 1206 C CA . GLU A 1 148 ? 1.347 -13.937 3.338 1.00 93.12 148 GLU A CA 1
ATOM 1207 C C . GLU A 1 148 ? 2.233 -14.890 2.522 1.00 93.12 148 GLU A C 1
ATOM 1209 O O . GLU A 1 148 ? 3.129 -14.449 1.798 1.00 93.12 148 GLU A O 1
ATOM 1214 N N . ALA A 1 149 ? 1.922 -16.189 2.525 1.00 92.25 149 ALA A N 1
ATOM 1215 C CA . ALA A 1 149 ? 2.586 -17.162 1.659 1.00 92.25 149 ALA A CA 1
ATOM 1216 C C . ALA A 1 149 ? 2.385 -16.835 0.166 1.00 92.25 149 ALA A C 1
ATOM 1218 O O . ALA A 1 149 ? 3.340 -16.879 -0.618 1.00 92.25 149 ALA A O 1
ATOM 1219 N N . ARG A 1 150 ? 1.160 -16.464 -0.237 1.00 95.12 150 ARG A N 1
ATOM 1220 C CA . ARG A 1 150 ? 0.850 -16.019 -1.608 1.00 95.12 150 ARG A CA 1
ATOM 1221 C C . ARG A 1 150 ? 1.609 -14.747 -1.971 1.00 95.12 150 ARG A C 1
ATOM 1223 O O . ARG A 1 150 ? 2.191 -14.687 -3.053 1.00 95.12 150 ARG A O 1
ATOM 1230 N N . PHE A 1 151 ? 1.621 -13.770 -1.067 1.00 95.31 151 PHE A N 1
ATOM 1231 C CA . PHE A 1 151 ? 2.336 -12.509 -1.225 1.00 95.31 151 PHE A CA 1
ATOM 1232 C C . PHE A 1 151 ? 3.833 -12.734 -1.475 1.00 95.31 151 PHE A C 1
ATOM 1234 O O . PHE A 1 151 ? 4.369 -12.288 -2.493 1.00 95.31 151 PHE A O 1
ATOM 1241 N N . LEU A 1 152 ? 4.504 -13.480 -0.595 1.00 93.19 152 LEU A N 1
ATOM 1242 C CA . LEU A 1 152 ? 5.932 -13.760 -0.728 1.00 93.19 152 LEU A CA 1
ATOM 1243 C C . LEU A 1 152 ? 6.251 -14.541 -2.003 1.00 93.19 152 LEU A C 1
ATOM 1245 O O . LEU A 1 152 ? 7.192 -14.195 -2.722 1.00 93.19 152 LEU A O 1
ATOM 1249 N N . ARG A 1 153 ? 5.449 -15.566 -2.318 1.00 93.69 153 ARG A N 1
ATOM 1250 C CA . ARG A 1 153 ? 5.614 -16.345 -3.550 1.00 93.69 153 ARG A CA 1
ATOM 1251 C C . ARG A 1 153 ? 5.506 -15.449 -4.780 1.00 93.69 153 ARG A C 1
ATOM 1253 O O . ARG A 1 153 ? 6.362 -15.539 -5.658 1.00 93.69 153 ARG A O 1
ATOM 1260 N N . PHE A 1 154 ? 4.505 -14.573 -4.827 1.00 95.62 154 PHE A N 1
ATOM 1261 C CA . PHE A 1 154 ? 4.309 -13.633 -5.925 1.00 95.62 154 PHE A CA 1
ATOM 1262 C C . PHE A 1 154 ? 5.510 -12.694 -6.100 1.00 95.62 154 PHE A C 1
ATOM 1264 O O . PHE A 1 154 ? 6.078 -12.628 -7.190 1.00 95.62 154 PHE A O 1
ATOM 1271 N N . ILE A 1 155 ? 5.963 -12.031 -5.030 1.00 94.75 155 ILE A N 1
ATOM 1272 C CA . ILE A 1 155 ? 7.093 -11.089 -5.107 1.00 94.75 155 ILE A CA 1
ATOM 1273 C C . ILE A 1 155 ? 8.407 -11.793 -5.475 1.00 94.75 155 ILE A C 1
ATOM 1275 O O . ILE A 1 155 ? 9.220 -11.245 -6.220 1.00 94.75 155 ILE A O 1
ATOM 1279 N N . SER A 1 156 ? 8.606 -13.040 -5.036 1.00 91.94 156 SER A N 1
ATOM 1280 C CA . SER A 1 156 ? 9.776 -13.846 -5.421 1.00 91.94 156 SER A CA 1
ATOM 1281 C C . SER A 1 156 ? 9.831 -14.192 -6.921 1.00 91.94 156 SER A C 1
ATOM 1283 O O . SER A 1 156 ? 10.888 -14.563 -7.440 1.00 91.94 156 SER A O 1
ATOM 1285 N N . GLY A 1 157 ? 8.693 -14.110 -7.618 1.00 91.75 157 GLY A N 1
ATOM 1286 C CA . GLY A 1 157 ? 8.543 -14.422 -9.040 1.00 91.75 157 GLY A CA 1
ATOM 1287 C C . GLY A 1 157 ? 8.346 -13.200 -9.933 1.00 91.75 157 GLY A C 1
ATOM 1288 O O . GLY A 1 157 ? 8.189 -13.368 -11.130 1.00 91.75 157 GLY A O 1
ATOM 1289 N N . VAL A 1 158 ? 8.337 -11.983 -9.384 1.00 89.06 158 VAL A N 1
ATOM 1290 C CA . VAL A 1 158 ? 7.853 -10.791 -10.103 1.00 89.06 158 VAL A CA 1
ATOM 1291 C C . VAL A 1 158 ? 8.737 -10.334 -11.275 1.00 89.06 158 VAL A C 1
ATOM 1293 O O . VAL A 1 158 ? 8.253 -9.652 -12.170 1.00 89.06 158 VAL A O 1
ATOM 1296 N N . GLU A 1 159 ? 10.012 -10.722 -11.287 1.00 79.56 159 GLU A N 1
ATOM 1297 C CA . GLU A 1 159 ? 10.964 -10.431 -12.376 1.00 79.56 159 GLU A CA 1
ATOM 1298 C C . GLU A 1 159 ? 11.320 -11.666 -13.222 1.00 79.56 159 GLU A C 1
ATOM 1300 O O . GLU A 1 159 ? 12.191 -11.570 -14.084 1.00 79.56 159 GLU A O 1
ATOM 1305 N N . ARG A 1 160 ? 10.694 -12.821 -12.956 1.00 60.22 160 ARG A N 1
ATOM 1306 C CA . ARG A 1 160 ? 10.826 -14.029 -13.784 1.00 60.22 160 ARG A CA 1
ATOM 1307 C C . ARG A 1 160 ? 9.754 -14.037 -14.863 1.00 60.22 160 ARG A C 1
ATOM 1309 O O . ARG A 1 160 ? 10.097 -14.459 -15.984 1.00 60.22 160 ARG A O 1
#

Sequence (160 aa):
AVLIHEATHQIAFNTGVHNRYSPPPTWAVEGLALLFEAPGIHDARNYPNRADRINRDRLRIFRDRAAPRHRPELIRQMVGSDELFRTDPPRAYAAAWAFTFFLSETEPGKYARYLKLTAARPPFQEYTPAERAADFTSVFGDDWRMLEARFLRFISGVER

Radius of gyration: 14.92 Å; chains: 1; bounding box: 34×33×40 Å

pLDDT: mean 94.32, std 5.7, range [60.22, 98.69]

Foldseek 3Di:
DVVQLVVQLVCCCVVLLADPQQGAQPLLSLLRSLQRVFCCNVPVVVVVDLVSSDPVQLLVLCVVPVVVPDDLCPVLCSLLDPVCCVVPVSNSSSVSNLLSVLCCVPPVVLSSVLSNQSSPDDGPDDCHSVNSNVSNCVRPNDPSNVSVVSSSVCSVPSVD

Secondary structure (DSSP, 8-state):
-HHHHHHHHHHHHHTTSSBTTBPPPHHHHHHHHHHHTSHHHH-TTT--SGGGG--HHHHHHIIIIISTT--TTHHHHHHH-SHHHHH-HHHHHHHHHHHHHHHHHH-HHHHHHHHHHHHTSPTT----HHHHHHHHHHHH-S-HHHHHHHHHHHHHTTT-